Protein AF-A0A6L9ZHY4-F1 (afdb_monomer)

Radius of gyration: 24.43 Å; Cα contacts (8 Å, |Δi|>4): 47; chains: 1; bounding box: 63×16×52 Å

Mean predicted aligned error: 8.8 Å

Structure (mmCIF, N/CA/C/O backbone):
data_AF-A0A6L9ZHY4-F1
#
_entry.id   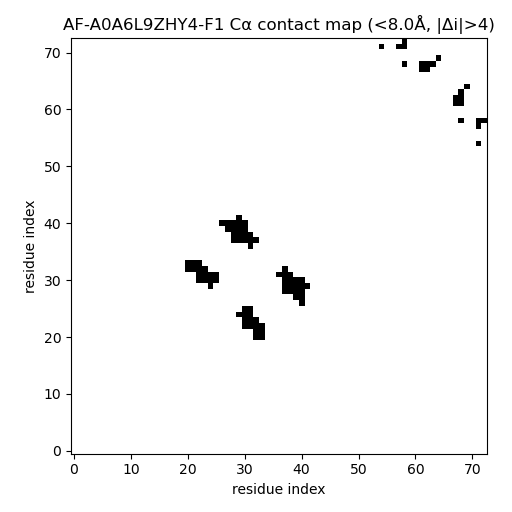AF-A0A6L9ZHY4-F1
#
loop_
_atom_site.group_PDB
_atom_site.id
_atom_site.type_symbol
_atom_site.label_atom_id
_atom_site.label_alt_id
_atom_site.label_comp_id
_atom_site.label_asym_id
_atom_site.label_entity_id
_atom_site.label_seq_id
_atom_site.pdbx_PDB_ins_code
_atom_site.Cartn_x
_atom_site.Cartn_y
_atom_site.Cartn_z
_atom_site.occupancy
_atom_site.B_iso_or_equiv
_atom_site.auth_seq_id
_atom_site.auth_comp_id
_atom_site.auth_asym_id
_atom_site.auth_atom_id
_atom_site.pdbx_PDB_model_num
ATOM 1 N N . MET A 1 1 ? -42.882 -0.833 -14.468 1.00 50.28 1 MET A N 1
ATOM 2 C CA . MET A 1 1 ? -42.319 -1.664 -13.383 1.00 50.28 1 MET A CA 1
ATOM 3 C C . MET A 1 1 ? -40.953 -1.097 -13.048 1.00 50.28 1 MET A C 1
ATOM 5 O O . MET A 1 1 ? -40.156 -0.946 -13.964 1.00 50.28 1 MET A O 1
ATOM 9 N N . SER A 1 2 ? -40.737 -0.677 -11.802 1.00 68.06 2 SER A N 1
ATOM 10 C CA . SER A 1 2 ? -39.436 -0.169 -11.349 1.00 68.06 2 SER A CA 1
ATOM 11 C C . SER A 1 2 ? -38.440 -1.327 -11.296 1.00 68.06 2 SER A C 1
ATOM 13 O O . SER A 1 2 ? -38.790 -2.403 -10.818 1.00 68.06 2 SER A O 1
ATOM 15 N N . LEU A 1 3 ? -37.237 -1.126 -11.828 1.00 76.19 3 LEU A N 1
ATOM 16 C CA . LEU A 1 3 ? -36.161 -2.108 -11.774 1.00 76.19 3 LEU A CA 1
ATOM 17 C C . LEU A 1 3 ? -35.507 -1.995 -10.390 1.00 76.19 3 LEU A C 1
ATOM 19 O O . LEU A 1 3 ? -34.815 -1.020 -10.10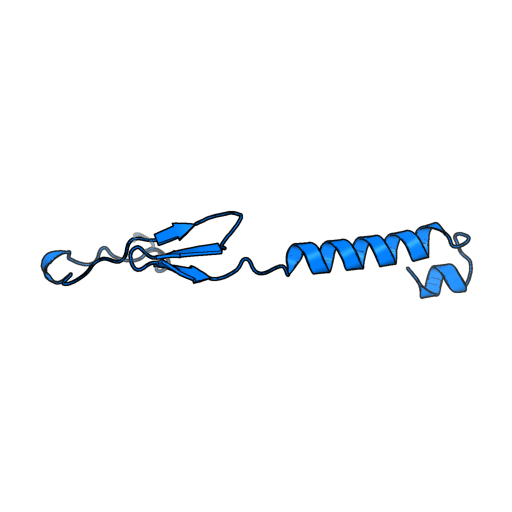9 1.00 76.19 3 LEU A O 1
ATOM 23 N N . GLU A 1 4 ? -35.781 -2.943 -9.500 1.00 76.94 4 GLU A N 1
ATOM 24 C CA . GLU A 1 4 ? -35.161 -2.984 -8.173 1.00 76.94 4 GLU A CA 1
ATOM 25 C C . GLU A 1 4 ? -33.699 -3.442 -8.300 1.00 76.94 4 GLU A C 1
ATOM 27 O O . GLU A 1 4 ? -33.414 -4.556 -8.750 1.00 76.94 4 GLU A O 1
ATOM 32 N N . ASP A 1 5 ? -32.763 -2.569 -7.920 1.00 78.94 5 ASP A N 1
ATOM 33 C CA . ASP A 1 5 ? -31.330 -2.860 -7.903 1.00 78.94 5 ASP A CA 1
ATOM 34 C C . ASP A 1 5 ? -30.957 -3.655 -6.642 1.00 78.94 5 ASP A C 1
ATOM 36 O O . ASP A 1 5 ? -30.940 -3.135 -5.528 1.00 78.94 5 ASP A O 1
ATOM 40 N N . LYS A 1 6 ? -30.629 -4.937 -6.831 1.00 79.38 6 LYS A N 1
ATOM 41 C CA . LYS A 1 6 ? -30.258 -5.875 -5.758 1.00 79.38 6 LYS A CA 1
ATOM 42 C C . LYS A 1 6 ? -28.879 -5.605 -5.141 1.00 79.38 6 LYS A C 1
ATOM 44 O O . LYS A 1 6 ? -28.508 -6.301 -4.198 1.00 79.38 6 LYS A O 1
ATOM 49 N N . SER A 1 7 ? -28.098 -4.666 -5.681 1.00 85.75 7 SER A N 1
ATOM 50 C CA . SER A 1 7 ? -26.774 -4.317 -5.149 1.00 85.75 7 SER A CA 1
ATOM 51 C C . SER A 1 7 ? -26.836 -3.375 -3.944 1.00 85.75 7 SER A C 1
ATOM 53 O O . SER A 1 7 ? -25.880 -3.309 -3.169 1.00 85.75 7 SER A O 1
ATOM 55 N N . VAL A 1 8 ? -27.958 -2.675 -3.761 1.00 81.38 8 VAL A N 1
ATOM 56 C CA . VAL A 1 8 ? -28.145 -1.745 -2.649 1.00 81.38 8 VAL A CA 1
ATOM 57 C C . VAL A 1 8 ? -28.647 -2.518 -1.427 1.00 81.38 8 VAL A C 1
ATOM 59 O O . VAL A 1 8 ? -29.718 -3.127 -1.485 1.00 81.38 8 VAL A O 1
ATOM 62 N N . PRO A 1 9 ? -27.912 -2.517 -0.302 1.00 81.06 9 PRO A N 1
ATOM 63 C CA . PRO A 1 9 ? -28.364 -3.194 0.902 1.00 81.06 9 PRO A CA 1
ATOM 64 C C . PRO A 1 9 ? -29.581 -2.479 1.501 1.00 81.06 9 PRO A C 1
ATOM 66 O O . PRO A 1 9 ? -29.620 -1.252 1.604 1.00 81.06 9 PRO A O 1
ATOM 69 N N . SER A 1 10 ? -30.571 -3.256 1.940 1.00 80.44 10 SER A N 1
ATOM 70 C CA . SER A 1 10 ? -31.708 -2.745 2.705 1.00 80.44 10 SER A CA 1
ATOM 71 C C . SER A 1 10 ? -31.264 -2.301 4.098 1.00 80.44 10 SER A C 1
ATOM 73 O O . SER A 1 10 ? -30.456 -2.977 4.738 1.00 80.44 10 SER A O 1
ATOM 75 N N . LEU A 1 11 ? -31.833 -1.202 4.597 1.00 78.31 11 LEU A N 1
ATOM 76 C CA . LEU A 1 11 ? -31.577 -0.726 5.956 1.00 78.31 11 LEU A CA 1
ATOM 77 C C . LEU A 1 11 ? -31.984 -1.794 6.982 1.00 78.31 11 LEU A C 1
ATOM 79 O O . LEU A 1 11 ? -33.093 -2.323 6.936 1.00 78.31 11 LEU A O 1
ATOM 83 N N . ILE A 1 12 ? -31.080 -2.101 7.911 1.00 75.75 12 ILE A N 1
ATOM 84 C CA . ILE A 1 12 ? -31.334 -3.035 9.009 1.00 75.75 12 ILE A CA 1
ATOM 85 C C . ILE A 1 12 ? -31.908 -2.229 10.184 1.00 75.75 12 ILE A C 1
ATOM 87 O O . ILE A 1 12 ? -31.301 -1.223 10.560 1.00 75.75 12 ILE A O 1
ATOM 91 N N . PRO A 1 13 ? -33.043 -2.638 10.782 1.00 79.44 13 PRO A N 1
ATOM 92 C CA . PRO A 1 13 ? -33.585 -1.987 11.973 1.00 79.44 13 PRO A CA 1
ATOM 93 C C . PRO A 1 13 ? -32.561 -1.960 13.115 1.00 79.44 13 PRO A C 1
ATOM 95 O O . PRO A 1 13 ? -31.994 -2.992 13.481 1.00 79.44 13 PRO A O 1
ATOM 98 N N . THR A 1 14 ? -32.326 -0.781 13.689 1.00 75.56 14 THR A N 1
ATOM 99 C CA . THR A 1 14 ? -31.284 -0.555 14.707 1.00 75.56 14 THR A CA 1
ATOM 100 C C . THR A 1 14 ? -31.641 -1.101 16.088 1.00 75.56 14 THR A C 1
ATOM 102 O O . THR A 1 14 ? -30.755 -1.265 16.922 1.00 75.56 14 THR A O 1
ATOM 105 N N . ASP A 1 15 ? -32.911 -1.440 16.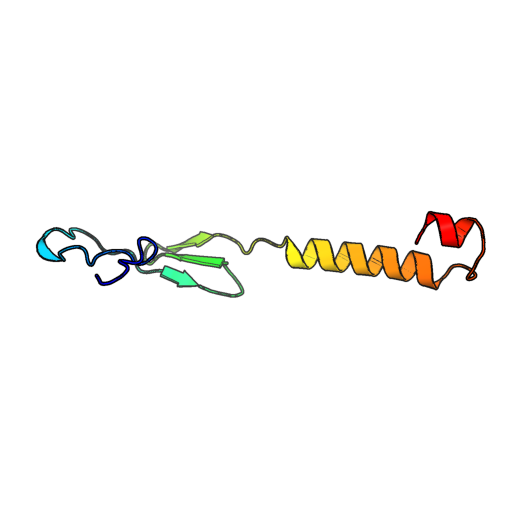317 1.00 80.19 15 ASP A N 1
ATOM 106 C CA . ASP A 1 15 ? -33.455 -1.835 17.626 1.00 80.19 15 ASP A CA 1
ATOM 107 C C . ASP A 1 15 ? -32.839 -3.131 18.190 1.00 80.19 15 ASP A C 1
ATOM 109 O O . ASP A 1 15 ? -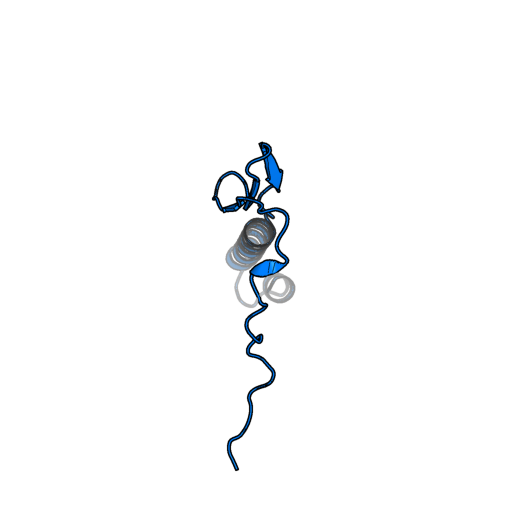32.951 -3.410 19.381 1.00 80.19 15 ASP A O 1
ATOM 113 N N . ASN A 1 16 ? -32.147 -3.916 17.352 1.00 77.94 16 ASN A N 1
ATOM 114 C CA . ASN A 1 16 ? -31.468 -5.158 17.739 1.00 77.94 16 ASN A CA 1
ATOM 115 C C . ASN A 1 16 ? -29.927 -5.055 17.789 1.00 77.94 16 ASN A C 1
ATOM 117 O O . ASN A 1 16 ? -29.253 -6.069 17.997 1.00 77.94 16 ASN A O 1
ATOM 121 N N . ILE A 1 17 ? -29.337 -3.868 17.598 1.00 82.19 17 ILE A N 1
ATOM 122 C CA . ILE A 1 17 ? -27.877 -3.689 17.638 1.00 82.19 17 ILE A CA 1
ATOM 123 C C . ILE A 1 17 ? -27.412 -3.635 19.100 1.00 82.19 17 ILE A C 1
ATOM 125 O O . ILE A 1 17 ? -27.643 -2.660 19.805 1.00 82.19 17 ILE A O 1
ATOM 129 N N . LYS A 1 18 ? -26.730 -4.691 19.561 1.00 85.50 18 LYS A N 1
ATOM 130 C CA . LYS A 1 18 ? -26.246 -4.805 20.953 1.00 85.50 18 LYS A CA 1
ATOM 131 C C . LYS A 1 18 ? -24.876 -4.169 21.191 1.00 85.50 18 LYS A C 1
ATOM 133 O O . LYS A 1 18 ? -24.536 -3.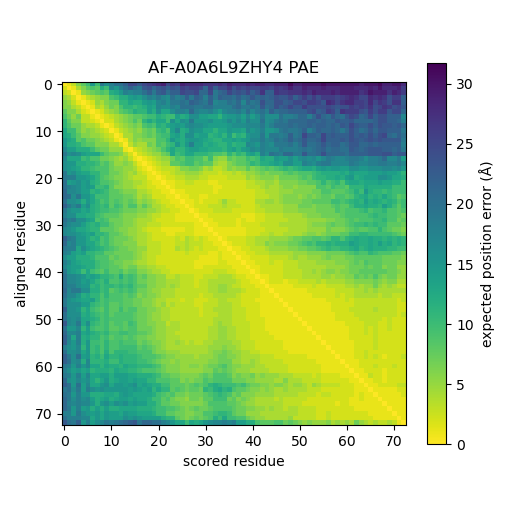857 22.327 1.00 85.50 18 LYS A O 1
ATOM 138 N N . THR A 1 19 ? -24.071 -4.026 20.141 1.00 86.62 19 THR A N 1
ATOM 139 C CA . THR A 1 19 ? -22.674 -3.583 20.225 1.00 86.62 19 THR A CA 1
ATOM 140 C C . THR A 1 19 ? -22.282 -2.805 18.978 1.00 86.62 19 THR A C 1
ATOM 142 O O . THR A 1 19 ? -22.736 -3.131 17.883 1.00 86.62 19 THR A O 1
ATOM 145 N N . ALA A 1 20 ? -21.375 -1.844 19.134 1.00 87.94 20 ALA A N 1
ATOM 146 C CA . ALA A 1 20 ? -20.746 -1.121 18.035 1.00 87.94 20 ALA A CA 1
ATOM 147 C C . ALA A 1 20 ? -19.220 -1.215 18.158 1.00 87.94 20 ALA A C 1
ATOM 149 O O . ALA A 1 20 ? -18.686 -1.203 19.267 1.00 87.94 20 ALA A O 1
ATOM 150 N N . VAL A 1 21 ? -18.531 -1.300 17.019 1.00 90.62 21 VAL A N 1
ATOM 151 C CA . VAL A 1 21 ? -17.065 -1.273 16.941 1.00 90.62 21 VAL A CA 1
ATOM 152 C C . VAL A 1 21 ? -16.665 -0.013 16.189 1.00 90.62 21 VAL A C 1
ATOM 154 O O . VAL A 1 21 ? -17.116 0.215 15.067 1.00 90.62 21 VAL A O 1
ATOM 157 N N . GLY A 1 22 ? -15.837 0.811 16.826 1.00 93.06 22 GLY A N 1
ATOM 158 C CA . GLY A 1 22 ? -15.224 1.965 16.179 1.00 93.06 22 GLY A CA 1
ATOM 159 C C . GLY A 1 22 ? -14.027 1.505 15.360 1.00 93.06 22 GLY A C 1
ATOM 160 O O . GLY A 1 22 ? -13.208 0.736 15.859 1.00 93.06 22 GLY A O 1
ATOM 161 N N . ILE A 1 23 ? -13.940 1.960 14.115 1.00 96.12 23 ILE A N 1
ATOM 162 C CA . ILE A 1 23 ? -12.863 1.625 13.186 1.00 96.12 23 ILE A CA 1
ATOM 163 C C . ILE A 1 23 ? -12.248 2.931 12.684 1.00 96.12 23 ILE A C 1
ATOM 165 O O . ILE A 1 23 ? -12.966 3.778 12.156 1.00 96.12 23 ILE A O 1
ATOM 169 N N . ASP A 1 24 ? -10.933 3.065 12.822 1.00 95.50 24 ASP A N 1
ATOM 170 C CA . ASP A 1 24 ? -10.133 4.116 12.192 1.00 95.50 24 ASP A CA 1
ATOM 171 C C . ASP A 1 24 ? -9.252 3.512 11.092 1.00 95.50 24 ASP A C 1
ATOM 173 O O . ASP A 1 24 ? -8.710 2.416 11.256 1.00 95.50 24 ASP A O 1
ATOM 177 N N . VAL A 1 25 ? -9.111 4.208 9.966 1.00 95.00 25 VAL A N 1
ATOM 178 C CA . VAL A 1 25 ? -8.344 3.743 8.799 1.00 95.00 25 VAL A CA 1
ATOM 179 C C . VAL A 1 25 ? -7.197 4.700 8.510 1.00 95.00 25 VAL A C 1
ATOM 181 O O . VAL A 1 25 ? -7.386 5.914 8.452 1.00 95.00 25 VAL A O 1
ATOM 184 N N . GLY A 1 26 ? -5.991 4.168 8.305 1.00 92.06 26 GLY A N 1
ATOM 185 C CA . GLY A 1 26 ? -4.785 4.992 8.269 1.00 92.06 26 GLY A CA 1
ATOM 186 C C . GLY A 1 26 ? -3.709 4.545 7.282 1.00 92.06 26 GLY A C 1
ATOM 187 O O . GLY A 1 26 ? -3.778 3.512 6.620 1.00 92.06 26 GLY A O 1
ATOM 188 N N . LEU A 1 27 ? -2.669 5.380 7.181 1.00 89.06 27 LEU A N 1
ATOM 189 C CA . LEU A 1 27 ? -1.469 5.103 6.378 1.00 89.06 27 LEU A CA 1
ATOM 190 C C . LEU A 1 27 ? -0.384 4.355 7.164 1.00 89.06 27 LEU A C 1
ATOM 192 O O . LEU A 1 27 ? 0.495 3.741 6.557 1.00 89.06 27 LEU A O 1
ATOM 196 N N . LYS A 1 28 ? -0.419 4.443 8.499 1.00 90.62 28 LYS A N 1
ATOM 197 C CA . LYS A 1 28 ? 0.485 3.713 9.395 1.00 90.62 28 LYS A CA 1
ATOM 198 C C . LYS A 1 28 ? -0.007 2.277 9.590 1.00 90.62 28 LYS A C 1
ATOM 200 O O . LYS A 1 28 ? 0.729 1.343 9.298 1.00 90.62 28 LYS A O 1
ATOM 205 N N . GLU A 1 29 ? -1.262 2.138 10.005 1.00 95.62 29 GLU A N 1
ATOM 206 C CA . GLU A 1 29 ? -2.006 0.879 10.098 1.00 95.62 29 GLU A CA 1
ATOM 207 C C . GLU A 1 29 ? -3.210 0.967 9.159 1.00 95.62 29 GLU A C 1
ATOM 209 O O . GLU A 1 29 ? -3.827 2.026 9.067 1.00 95.62 29 GLU A O 1
ATOM 214 N N . PHE A 1 30 ? -3.546 -0.122 8.466 1.00 94.81 30 PHE A N 1
ATOM 215 C CA . PHE A 1 30 ? -4.691 -0.167 7.550 1.00 94.81 30 PHE A CA 1
ATOM 216 C C . PHE A 1 30 ? -5.999 0.101 8.285 1.00 94.81 30 PHE A C 1
ATOM 218 O O . PHE A 1 30 ? -6.850 0.837 7.791 1.00 94.81 30 PHE A O 1
ATOM 225 N N . LEU A 1 31 ? -6.132 -0.504 9.461 1.00 95.62 31 LEU A N 1
ATOM 226 C CA . LEU A 1 31 ? -7.310 -0.416 10.301 1.00 95.62 31 LEU A CA 1
ATOM 227 C C . LEU A 1 31 ? -6.901 -0.522 11.768 1.00 95.62 31 LEU A C 1
ATOM 229 O O . LEU A 1 31 ? -6.056 -1.350 12.104 1.00 95.62 31 LEU A O 1
ATOM 233 N N . THR A 1 32 ? -7.514 0.287 12.625 1.00 96.69 32 THR A N 1
ATOM 234 C CA . THR A 1 32 ? -7.411 0.210 14.087 1.00 96.69 32 THR A CA 1
ATOM 235 C C . THR A 1 32 ? -8.810 0.184 14.692 1.00 96.69 32 THR A C 1
ATOM 237 O O . THR A 1 32 ? -9.661 0.984 14.306 1.00 96.69 32 THR A O 1
ATOM 240 N N . THR A 1 33 ? -9.068 -0.725 15.628 1.00 96.06 33 THR A N 1
ATOM 241 C CA . THR A 1 33 ? -10.346 -0.791 16.348 1.00 96.06 33 THR A CA 1
ATOM 242 C C . THR A 1 33 ? -10.327 0.085 17.603 1.00 96.06 33 THR A C 1
ATOM 244 O O . THR A 1 33 ? -9.269 0.414 18.145 1.00 96.06 33 THR A O 1
ATOM 247 N N . ASN A 1 34 ? -11.501 0.404 18.150 1.00 94.38 34 ASN A N 1
ATOM 248 C CA . ASN A 1 34 ? -11.620 1.085 19.446 1.00 94.38 34 ASN A CA 1
ATOM 249 C C . ASN A 1 34 ? -11.098 0.254 20.636 1.00 94.38 34 ASN A C 1
ATOM 251 O O . ASN A 1 34 ? -10.952 0.794 21.730 1.00 94.38 34 ASN A O 1
ATOM 255 N N . THR A 1 35 ? -10.829 -1.041 20.441 1.00 94.38 35 THR A N 1
ATOM 256 C CA . THR A 1 35 ? -10.177 -1.920 21.427 1.00 94.38 35 THR A CA 1
ATOM 257 C C . THR A 1 35 ? -8.651 -1.944 21.283 1.00 94.38 35 THR A C 1
ATOM 259 O O . THR A 1 35 ? -7.978 -2.600 22.074 1.00 94.38 35 THR A O 1
ATOM 262 N N . GLY A 1 36 ? -8.094 -1.207 20.314 1.00 93.12 36 GLY A N 1
ATOM 263 C CA . GLY A 1 36 ? -6.654 -1.099 20.073 1.00 93.12 36 GLY A CA 1
ATOM 264 C C . GLY A 1 36 ? -6.075 -2.199 19.181 1.00 93.12 36 GLY A C 1
ATOM 265 O O . GLY A 1 36 ? -4.860 -2.242 18.994 1.00 93.12 36 GLY A O 1
ATOM 266 N N . GLU A 1 37 ? -6.907 -3.077 18.617 1.00 96.19 37 GLU A N 1
ATOM 267 C CA . GLU A 1 37 ? -6.461 -4.071 17.639 1.00 96.19 37 GLU A CA 1
ATOM 268 C C . GLU A 1 37 ? -6.122 -3.386 16.317 1.00 96.19 37 GLU A C 1
ATOM 270 O O . GLU A 1 37 ? -6.855 -2.506 15.863 1.00 96.19 37 GLU A O 1
ATOM 275 N N . THR A 1 38 ? -5.025 -3.796 15.681 1.00 97.12 38 THR A N 1
ATOM 276 C CA . THR A 1 38 ? -4.559 -3.187 14.433 1.00 97.12 38 THR A CA 1
ATOM 277 C C . THR A 1 38 ? -4.373 -4.213 13.324 1.00 97.12 38 THR A C 1
ATOM 279 O O . THR A 1 38 ? -4.003 -5.368 13.544 1.00 97.12 38 THR A O 1
ATOM 282 N N . VAL A 1 39 ? -4.600 -3.764 12.094 1.00 96.31 39 VAL A N 1
ATOM 283 C CA . VAL A 1 39 ? -4.280 -4.496 10.871 1.00 96.31 39 VAL A CA 1
ATOM 284 C C . VAL A 1 39 ? -3.220 -3.709 10.118 1.00 96.31 39 VAL A C 1
ATOM 286 O O . VAL A 1 39 ? -3.436 -2.557 9.750 1.00 96.31 39 VAL A O 1
ATOM 289 N N . SER A 1 40 ? -2.080 -4.342 9.845 1.00 96.06 40 SER A N 1
ATOM 290 C CA . SER A 1 40 ? -0.985 -3.701 9.109 1.00 96.06 40 SER A CA 1
ATOM 291 C C . SER A 1 40 ? -1.349 -3.399 7.651 1.00 96.06 40 SER A C 1
ATOM 293 O O . SER A 1 40 ? -2.095 -4.151 7.019 1.00 96.06 40 SER A O 1
ATOM 295 N N . VAL A 1 41 ? -0.770 -2.335 7.080 1.00 95.12 41 VAL A N 1
ATOM 296 C CA . VAL A 1 41 ? -0.985 -1.963 5.671 1.00 95.12 41 VAL A CA 1
ATOM 297 C C . VAL A 1 41 ? -0.432 -3.029 4.716 1.00 95.12 41 VAL A C 1
ATOM 299 O O . VAL A 1 41 ? 0.785 -3.264 4.679 1.00 95.12 41 VAL A O 1
ATOM 302 N N . PRO A 1 42 ? -1.276 -3.639 3.861 1.00 93.25 42 PRO A N 1
ATOM 303 C CA . PRO A 1 42 ? -0.798 -4.566 2.849 1.00 93.25 42 PRO A CA 1
ATOM 304 C C . PRO A 1 42 ? 0.060 -3.843 1.806 1.00 93.25 42 PRO A C 1
ATOM 306 O O . PRO A 1 42 ? -0.387 -2.966 1.071 1.00 93.25 42 PRO A O 1
ATOM 309 N N . ASN A 1 43 ? 1.322 -4.245 1.676 1.00 93.31 43 ASN A N 1
ATOM 310 C CA . ASN A 1 43 ? 2.285 -3.589 0.784 1.00 93.31 43 ASN A CA 1
ATOM 311 C C . ASN A 1 43 ? 2.257 -4.108 -0.670 1.00 93.31 43 ASN A C 1
ATOM 313 O O . ASN A 1 43 ? 3.267 -4.024 -1.374 1.00 93.31 43 ASN A O 1
ATOM 317 N N . PHE A 1 44 ? 1.138 -4.669 -1.141 1.00 94.75 44 PHE A N 1
ATOM 318 C CA . PHE A 1 44 ? 1.054 -5.302 -2.466 1.00 94.75 44 PHE A CA 1
ATOM 319 C C . PHE A 1 44 ? 1.403 -4.331 -3.593 1.00 94.75 44 PHE A C 1
ATOM 321 O O . PHE A 1 44 ? 2.280 -4.620 -4.410 1.00 94.75 44 PHE A O 1
ATOM 328 N N . TYR A 1 45 ? 0.788 -3.147 -3.580 1.00 94.00 45 TYR A N 1
ATOM 329 C CA . TYR A 1 45 ? 1.022 -2.125 -4.593 1.00 94.00 45 TYR A CA 1
ATOM 330 C C . TYR A 1 45 ? 2.481 -1.648 -4.597 1.00 94.00 45 TYR A C 1
ATOM 332 O O . TYR A 1 45 ? 3.135 -1.655 -5.639 1.00 94.00 45 TYR A O 1
ATOM 340 N N . ARG A 1 46 ? 3.048 -1.339 -3.421 1.00 94.94 46 ARG A N 1
ATOM 341 C CA . ARG A 1 46 ? 4.449 -0.890 -3.303 1.00 94.94 46 ARG A CA 1
ATOM 342 C C . ARG A 1 46 ? 5.435 -1.954 -3.797 1.00 94.94 46 ARG A C 1
ATOM 344 O O . ARG A 1 46 ? 6.391 -1.632 -4.506 1.00 94.94 46 ARG A O 1
ATOM 351 N N . LYS A 1 47 ? 5.192 -3.232 -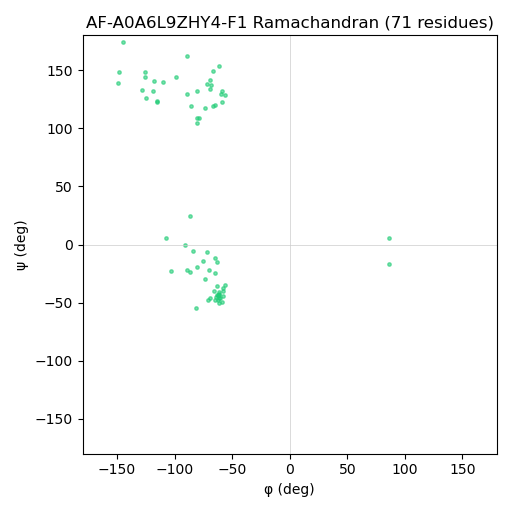3.478 1.00 97.31 47 LYS A N 1
ATOM 352 C CA . LYS A 1 47 ? 5.996 -4.366 -3.971 1.00 97.31 47 LYS A CA 1
ATOM 353 C C . LYS A 1 47 ? 5.895 -4.508 -5.491 1.00 97.31 47 LYS A C 1
ATOM 355 O O . LYS A 1 47 ? 6.920 -4.681 -6.155 1.00 97.31 47 LYS A O 1
ATOM 360 N N . ALA A 1 48 ? 4.688 -4.413 -6.047 1.00 98.06 48 ALA A N 1
ATOM 361 C CA . ALA A 1 48 ? 4.466 -4.469 -7.489 1.00 98.06 48 ALA A CA 1
ATOM 362 C C . ALA A 1 48 ? 5.180 -3.315 -8.211 1.00 98.06 48 ALA A C 1
ATOM 364 O O . ALA A 1 48 ? 5.917 -3.556 -9.168 1.00 98.06 48 ALA A O 1
ATOM 365 N N . GLN A 1 49 ? 5.057 -2.092 -7.694 1.00 98.38 49 GLN A N 1
ATOM 366 C CA . GLN A 1 49 ? 5.705 -0.900 -8.239 1.00 98.38 49 GLN A CA 1
ATOM 367 C C . GLN A 1 49 ? 7.237 -1.020 -8.227 1.00 98.38 49 GLN A C 1
ATOM 369 O O . GLN A 1 49 ? 7.884 -0.758 -9.241 1.00 98.38 49 GLN A O 1
ATOM 374 N N . SER A 1 50 ? 7.830 -1.477 -7.120 1.00 98.31 50 SER A N 1
ATOM 375 C CA . SER A 1 50 ? 9.282 -1.704 -7.030 1.00 98.31 50 SER A CA 1
ATOM 376 C C . SER A 1 50 ? 9.765 -2.755 -8.039 1.00 98.31 50 SER A C 1
ATOM 378 O O . SER A 1 50 ? 10.759 -2.561 -8.750 1.00 98.31 50 SER A O 1
ATOM 380 N N . ASN A 1 51 ? 9.019 -3.855 -8.176 1.00 97.88 51 ASN A N 1
ATOM 381 C CA . ASN A 1 51 ? 9.317 -4.890 -9.160 1.00 97.88 51 ASN A CA 1
ATOM 382 C C . ASN A 1 51 ? 9.220 -4.377 -10.600 1.00 97.88 51 ASN A C 1
ATOM 384 O O . ASN A 1 51 ? 10.102 -4.685 -11.409 1.00 97.88 51 ASN A O 1
ATOM 388 N N . LEU A 1 52 ? 8.189 -3.591 -10.911 1.00 97.69 52 LEU A N 1
ATOM 389 C CA . LEU A 1 52 ? 8.009 -2.970 -12.218 1.00 97.69 52 LEU A CA 1
ATOM 390 C C . LEU 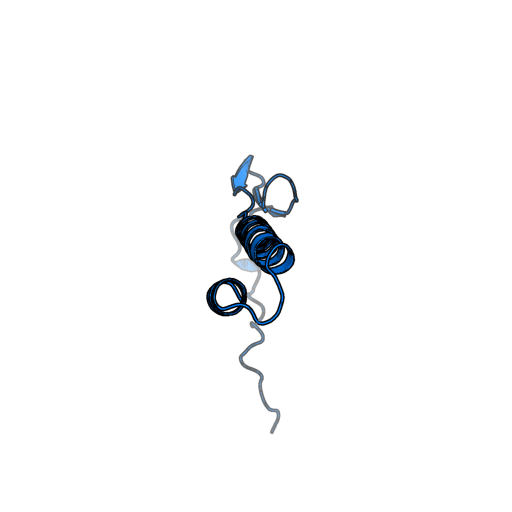A 1 52 ? 9.171 -2.025 -12.539 1.00 97.69 52 LEU A C 1
ATOM 392 O O . LEU A 1 52 ? 9.814 -2.191 -13.575 1.00 97.69 52 LEU A O 1
ATOM 396 N N . ALA A 1 53 ? 9.518 -1.122 -11.620 1.00 98.31 53 ALA A N 1
ATOM 397 C CA . ALA A 1 53 ? 10.632 -0.191 -11.791 1.00 98.31 53 ALA A CA 1
ATOM 398 C C . ALA A 1 53 ? 11.964 -0.925 -12.033 1.00 98.31 53 ALA A C 1
ATOM 400 O O . ALA A 1 53 ? 12.756 -0.543 -12.901 1.00 98.31 53 ALA A O 1
ATOM 401 N N . ARG A 1 54 ? 12.209 -2.035 -11.319 1.00 97.88 54 ARG A N 1
ATOM 402 C CA . ARG A 1 54 ? 13.392 -2.884 -11.533 1.00 97.88 54 ARG A CA 1
ATOM 403 C C . ARG A 1 54 ? 13.412 -3.500 -12.933 1.00 97.88 54 ARG A C 1
ATOM 405 O O . ARG A 1 54 ? 14.474 -3.524 -13.557 1.00 97.88 54 ARG A O 1
ATOM 412 N N . LYS A 1 55 ? 12.278 -4.012 -13.420 1.00 96.56 55 LYS A N 1
ATOM 413 C CA . LYS A 1 55 ? 12.167 -4.576 -14.777 1.00 96.56 55 LYS A CA 1
ATOM 414 C C . LYS A 1 55 ? 12.383 -3.494 -15.836 1.00 96.56 55 LYS A C 1
ATOM 416 O O . LYS A 1 55 ? 13.236 -3.668 -16.700 1.00 96.56 55 LYS A O 1
ATOM 421 N N . GLN A 1 56 ? 11.724 -2.347 -15.697 1.00 96.56 56 GLN A N 1
ATOM 422 C CA . GLN A 1 56 ? 11.872 -1.209 -16.608 1.00 96.56 56 GLN A CA 1
ATOM 423 C C . GLN A 1 56 ? 13.328 -0.729 -16.695 1.00 96.56 56 GLN A C 1
ATOM 425 O O . GLN A 1 56 ? 13.855 -0.579 -17.794 1.00 96.56 56 GLN A O 1
ATOM 430 N N . ARG A 1 57 ? 14.032 -0.605 -15.561 1.00 97.19 57 ARG A N 1
ATOM 431 C CA . ARG A 1 57 ? 15.462 -0.244 -15.534 1.00 97.19 57 ARG A CA 1
ATOM 432 C C . ARG A 1 57 ? 16.361 -1.279 -16.216 1.00 97.19 57 ARG A C 1
ATOM 434 O O . ARG A 1 57 ? 17.373 -0.921 -16.814 1.00 97.19 57 ARG A O 1
ATOM 441 N N . LYS A 1 58 ? 16.038 -2.574 -16.109 1.00 96.56 58 LYS A N 1
ATOM 442 C CA . LYS A 1 58 ? 16.780 -3.628 -16.824 1.00 96.56 58 LYS A CA 1
ATOM 443 C C . LYS A 1 58 ? 16.604 -3.497 -18.334 1.00 96.56 58 LYS A C 1
ATOM 445 O O . LYS A 1 58 ? 17.575 -3.703 -19.054 1.00 96.56 58 LYS A O 1
ATOM 450 N N . VAL A 1 59 ? 15.398 -3.168 -18.794 1.00 96.81 59 VAL A N 1
ATOM 451 C CA . VAL A 1 59 ? 15.098 -2.960 -20.217 1.00 96.81 59 VAL A CA 1
ATOM 452 C C . VAL A 1 59 ? 15.776 -1.699 -20.741 1.00 96.81 59 VAL A C 1
ATOM 454 O O . VAL A 1 59 ? 16.427 -1.761 -21.777 1.00 96.81 59 VAL A O 1
ATOM 457 N N . SER A 1 60 ? 15.699 -0.584 -20.009 1.00 95.88 60 SER A N 1
ATOM 458 C CA . SER A 1 60 ? 16.230 0.714 -20.453 1.00 95.88 60 SER A CA 1
ATOM 459 C C . SER A 1 60 ? 17.752 0.742 -20.622 1.00 95.88 60 SER A C 1
ATOM 461 O O . SER A 1 60 ? 18.271 1.561 -21.366 1.00 95.88 60 SER A O 1
ATOM 463 N N . ARG A 1 61 ? 18.479 -0.137 -19.921 1.00 96.00 61 ARG A N 1
ATOM 464 C CA . ARG A 1 61 ? 19.944 -0.265 -20.014 1.00 96.00 61 ARG A CA 1
ATOM 465 C C . ARG A 1 61 ? 20.414 -1.151 -21.168 1.00 96.00 61 ARG A C 1
ATOM 467 O O . ARG A 1 61 ? 21.617 -1.312 -21.346 1.00 96.00 61 ARG A O 1
ATOM 474 N N . LYS A 1 62 ? 19.498 -1.794 -21.892 1.00 95.81 62 LYS A N 1
ATOM 475 C CA . LYS A 1 62 ? 19.827 -2.691 -23.003 1.00 95.81 62 LYS A CA 1
ATOM 476 C C . LYS A 1 62 ? 19.675 -1.947 -24.319 1.00 95.81 62 LYS A C 1
ATOM 478 O O . LYS A 1 62 ? 18.749 -1.160 -24.484 1.00 95.81 62 LYS A O 1
ATOM 483 N N . GLU A 1 63 ? 20.552 -2.260 -25.262 1.00 97.06 63 GLU A N 1
ATOM 484 C CA . GLU A 1 63 ? 20.468 -1.751 -26.626 1.00 97.06 63 GLU A CA 1
ATOM 485 C C . GLU A 1 63 ? 19.135 -2.157 -27.265 1.00 97.06 63 GLU A C 1
ATOM 487 O O . GLU A 1 63 ? 18.797 -3.348 -27.325 1.00 97.06 63 GLU A O 1
ATOM 492 N N . ILE A 1 64 ? 18.367 -1.162 -27.708 1.00 95.56 64 ILE A N 1
ATOM 493 C CA . ILE A 1 64 ? 17.045 -1.350 -28.307 1.00 95.56 64 ILE A CA 1
ATOM 494 C C . ILE A 1 64 ? 17.175 -2.254 -29.535 1.00 95.56 64 ILE A C 1
ATOM 496 O O . ILE A 1 64 ? 18.046 -2.067 -30.374 1.00 95.56 64 ILE A O 1
ATOM 500 N N . GLY A 1 65 ? 16.307 -3.261 -29.639 1.00 93.31 65 GLY A N 1
ATOM 501 C CA . GLY A 1 65 ? 16.313 -4.208 -30.758 1.00 93.31 65 GLY A CA 1
ATOM 502 C C . GLY A 1 65 ? 17.255 -5.405 -30.593 1.00 93.31 65 GLY A C 1
ATOM 503 O O . GLY A 1 65 ? 17.030 -6.427 -31.249 1.00 93.31 65 GLY A O 1
ATOM 504 N N . SER A 1 66 ? 18.220 -5.355 -29.667 1.00 96.88 66 SER A N 1
ATOM 505 C CA . SER A 1 66 ? 19.091 -6.500 -29.374 1.00 96.88 66 SER A CA 1
ATOM 506 C C . SER A 1 66 ? 18.299 -7.715 -28.865 1.00 96.88 66 SER A C 1
ATOM 508 O O . SER A 1 66 ? 17.245 -7.588 -28.230 1.00 96.88 66 SER A O 1
ATOM 510 N N . ASN A 1 67 ? 18.836 -8.922 -29.067 1.00 96.44 67 ASN A N 1
ATOM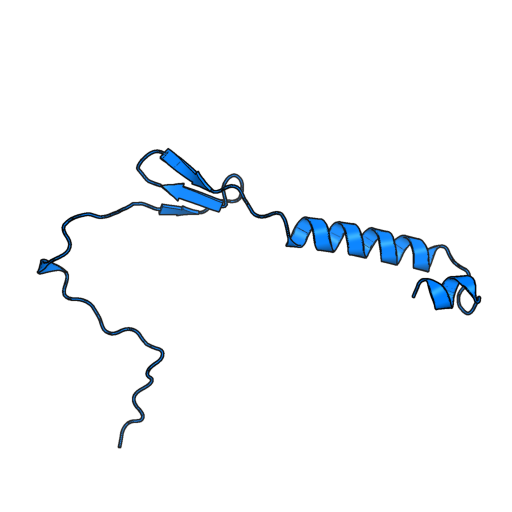 511 C CA . ASN A 1 67 ? 18.235 -10.159 -28.544 1.00 96.44 67 ASN A CA 1
ATOM 512 C C . ASN A 1 67 ? 18.050 -10.109 -27.020 1.00 96.44 67 ASN A C 1
ATOM 514 O O . ASN A 1 67 ? 17.061 -10.602 -26.478 1.00 96.44 67 ASN A O 1
ATOM 518 N N . ASN A 1 68 ? 18.981 -9.461 -26.321 1.00 93.75 68 ASN A N 1
ATOM 519 C CA . ASN A 1 68 ? 18.931 -9.302 -24.875 1.00 93.75 68 ASN A CA 1
ATOM 520 C C . ASN A 1 68 ? 17.875 -8.290 -24.416 1.00 93.75 68 ASN A C 1
ATOM 522 O O . ASN A 1 68 ? 17.365 -8.456 -23.305 1.00 93.75 68 ASN A O 1
ATOM 526 N N . TRP A 1 69 ? 17.568 -7.269 -25.223 1.00 96.19 69 TRP A N 1
ATOM 527 C CA . TRP A 1 69 ? 16.459 -6.334 -25.003 1.00 96.19 69 TRP A CA 1
ATOM 528 C C . TRP A 1 69 ? 15.111 -7.009 -25.229 1.00 96.19 69 TRP A C 1
ATOM 530 O O . TRP A 1 69 ? 14.268 -6.960 -24.339 1.00 96.19 69 TRP A O 1
ATOM 540 N N . LYS A 1 70 ? 14.947 -7.742 -26.338 1.00 94.38 70 LYS A N 1
ATOM 541 C CA . LYS A 1 70 ? 13.714 -8.495 -26.641 1.00 94.38 70 LYS A CA 1
ATOM 542 C C . LYS A 1 70 ? 13.357 -9.515 -25.555 1.00 94.38 70 LYS A C 1
ATOM 544 O O . LYS A 1 70 ? 12.191 -9.657 -25.235 1.00 94.38 70 LYS A O 1
ATOM 549 N N . LYS A 1 71 ? 14.352 -10.184 -24.957 1.00 92.88 71 LYS A N 1
ATOM 550 C CA . LYS A 1 71 ? 14.153 -11.123 -23.832 1.00 92.88 71 LYS A CA 1
ATOM 551 C C . LYS A 1 71 ? 13.744 -10.455 -22.514 1.00 92.88 71 LYS A C 1
ATOM 553 O O . LYS A 1 71 ? 13.285 -11.140 -21.608 1.00 92.88 71 LYS A O 1
ATOM 558 N N . ALA A 1 72 ? 14.035 -9.165 -22.348 1.00 92.12 72 ALA A N 1
ATOM 559 C CA . ALA A 1 72 ? 13.805 -8.441 -21.099 1.00 92.12 72 ALA A CA 1
ATOM 560 C C . ALA A 1 72 ? 12.573 -7.528 -21.143 1.00 92.12 72 ALA A C 1
ATOM 562 O O . ALA A 1 72 ? 12.085 -7.159 -20.074 1.00 92.12 72 ALA A O 1
ATOM 563 N N . ARG A 1 73 ? 12.153 -7.133 -22.351 1.00 86.19 73 ARG A N 1
ATOM 564 C CA . ARG A 1 73 ? 10.899 -6.436 -22.643 1.00 86.19 73 ARG A CA 1
ATOM 565 C C . ARG A 1 73 ? 9.715 -7.353 -22.360 1.00 86.19 73 ARG A C 1
ATOM 567 O O . ARG A 1 73 ? 8.731 -6.823 -21.804 1.00 86.19 73 ARG A O 1
#

Secondary structure (DSSP, 8-state):
-----TTSPPPPPGGG------EE--SSEEEEETTS-EEEPP-HHHHHHHHHHHHHHHHHTSPTTSHHHHTT-

Nearest PDB structures (foldseek):
  8iaz-assembly1_A  TM=5.263E-01  e=4.704E-02  Firmicutes bacterium AM43-11BH
  3cob-assembly1_A  TM=3.271E-01  e=7.186E-01  unclassified
  3cob-assembly2_C  TM=3.227E-01  e=8.209E-01  unclassified
  3cnz-assembly1_A  TM=3.193E-01  e=1.493E+00  unclassified
  4frz-assembly1_B  TM=2.890E-01  e=2.082E+00  Arabidopsis thaliana

Sequence (73 aa):
MSLEDKSVPSLIPTDNIKTAVGIDVGLKEFLTTNTGETVSVPNFYRKAQSNLARKQRKVSRKEIGSNNWKKAR

Foldseek 3Di:
DDDDDPVDDDDDDCPPPPDDWDWDADPQFRIAIPVGDTHR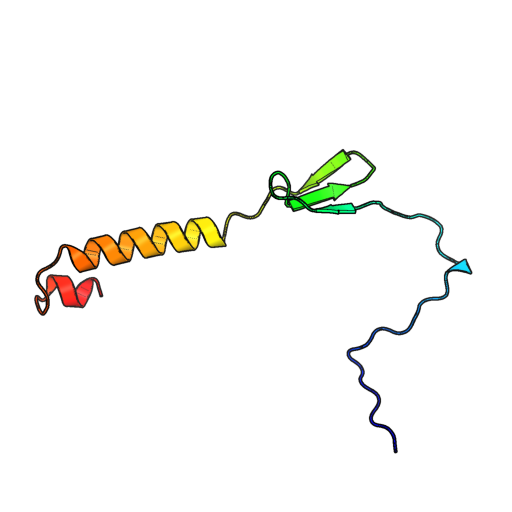DDCPVVVVVVVVVVLVVLLVPDDPPDPSNVVSD

Solvent-accessible surface area (backbone atoms only — not comparable to full-atom values): 4795 Å² total; per-residue (Å²): 132,86,84,82,67,86,85,63,80,76,87,74,78,69,92,74,68,89,78,86,83,52,76,48,74,49,89,82,36,41,33,35,37,75,86,69,53,73,39,73,56,81,58,62,66,62,54,51,51,53,52,49,54,54,45,53,55,58,31,72,75,37,59,83,86,38,74,72,22,64,76,54,104

pLDDT: mean 90.57, std 8.77, range [50.28, 98.38]